Protein AF-A0A645INM4-F1 (afdb_monomer_lite)

InterPro domains:
  IPR036866 Ribonuclease Z/Hydroxyacylglutathione hydrolase-like [G3DSA:3.60.15.10] (1-57)

pLDDT: mean 92.71, std 6.87, range [70.19, 98.44]

Structure (mmCIF, N/CA/C/O backbone):
data_AF-A0A645INM4-F1
#
_entry.id   AF-A0A645INM4-F1
#
loop_
_atom_site.group_PDB
_atom_site.id
_atom_site.type_symbol
_atom_site.label_atom_id
_atom_site.label_alt_id
_atom_site.label_comp_id
_atom_site.label_asym_id
_atom_site.label_entity_id
_atom_site.label_seq_id
_atom_site.pdbx_PDB_ins_code
_atom_site.Cartn_x
_atom_site.Cartn_y
_atom_site.Cartn_z
_atom_site.occupancy
_atom_site.B_iso_or_equiv
_atom_site.auth_seq_id
_atom_site.auth_comp_id
_atom_site.auth_asym_id
_atom_site.auth_atom_id
_atom_site.pdbx_PDB_model_num
ATOM 1 N N . MET A 1 1 ? 1.531 9.935 4.923 1.00 89.81 1 MET A N 1
ATOM 2 C CA . MET A 1 1 ? 1.881 8.699 4.185 1.00 89.81 1 MET A CA 1
ATOM 3 C C . MET A 1 1 ? 1.006 7.519 4.601 1.00 89.81 1 MET A C 1
ATOM 5 O O . MET A 1 1 ? 0.284 7.023 3.746 1.00 89.81 1 MET A O 1
ATOM 9 N N . PHE A 1 2 ? 0.967 7.138 5.888 1.00 96.19 2 PHE A N 1
ATOM 10 C CA . PHE A 1 2 ? 0.131 6.029 6.385 1.00 96.19 2 PHE A CA 1
ATOM 11 C C . PHE A 1 2 ? -1.340 6.085 5.934 1.00 96.19 2 PHE A C 1
ATOM 13 O O . PHE A 1 2 ? -1.827 5.135 5.334 1.00 96.19 2 PHE A O 1
ATOM 20 N N . ALA A 1 3 ? -2.033 7.213 6.142 1.00 96.94 3 ALA A N 1
ATOM 21 C CA . ALA A 1 3 ? -3.449 7.341 5.776 1.00 96.94 3 ALA A CA 1
ATOM 22 C C . ALA A 1 3 ? -3.712 7.072 4.281 1.00 96.94 3 ALA A C 1
ATOM 24 O O . ALA A 1 3 ? -4.658 6.371 3.937 1.00 96.94 3 ALA A O 1
ATOM 25 N N . THR A 1 4 ? -2.848 7.571 3.391 1.00 97.06 4 THR A N 1
ATOM 26 C CA . THR A 1 4 ? -2.921 7.301 1.946 1.00 97.06 4 THR A CA 1
ATOM 27 C C . THR A 1 4 ? -2.738 5.816 1.651 1.00 97.06 4 THR A C 1
ATOM 29 O O . THR A 1 4 ? -3.545 5.227 0.937 1.00 97.06 4 THR A O 1
ATOM 32 N N . MET A 1 5 ? -1.708 5.189 2.224 1.00 95.56 5 MET A N 1
ATOM 33 C CA . MET A 1 5 ? -1.460 3.758 2.042 1.00 95.56 5 MET A CA 1
ATOM 34 C C . MET A 1 5 ? -2.652 2.923 2.521 1.00 95.56 5 MET A C 1
ATOM 36 O O . MET A 1 5 ? -3.164 2.093 1.774 1.00 95.56 5 MET A O 1
ATOM 40 N N . ARG A 1 6 ? -3.150 3.203 3.728 1.00 95.69 6 ARG A N 1
ATOM 41 C CA . ARG A 1 6 ? -4.189 2.412 4.387 1.00 95.69 6 ARG A CA 1
ATOM 42 C C . ARG A 1 6 ? -5.583 2.594 3.794 1.00 95.69 6 ARG A C 1
ATOM 44 O O . ARG A 1 6 ? -6.327 1.617 3.715 1.00 95.69 6 ARG A O 1
ATOM 51 N N . ASN A 1 7 ? -5.943 3.820 3.420 1.00 95.75 7 ASN A N 1
ATOM 52 C CA . ASN A 1 7 ? -7.312 4.157 3.021 1.00 95.75 7 ASN A CA 1
ATOM 53 C C . ASN A 1 7 ? -7.497 4.217 1.504 1.00 95.75 7 ASN A C 1
ATOM 55 O O . ASN A 1 7 ? -8.625 4.114 1.031 1.00 95.75 7 ASN A O 1
ATOM 59 N N . ILE A 1 8 ? -6.413 4.382 0.741 1.00 97.56 8 ILE A N 1
ATOM 60 C CA . ILE A 1 8 ? -6.471 4.496 -0.719 1.00 97.56 8 ILE A CA 1
ATOM 61 C C . ILE A 1 8 ? -5.787 3.286 -1.348 1.00 97.56 8 ILE A C 1
ATOM 63 O O . ILE A 1 8 ? -6.451 2.469 -1.976 1.00 97.56 8 ILE A O 1
ATOM 67 N N . ILE A 1 9 ? -4.477 3.131 -1.140 1.00 96.81 9 ILE A N 1
ATOM 68 C CA . ILE A 1 9 ? -3.668 2.167 -1.900 1.00 96.81 9 ILE A CA 1
ATOM 69 C C . ILE A 1 9 ? -4.050 0.714 -1.591 1.00 96.81 9 ILE A C 1
ATOM 71 O O . ILE A 1 9 ? -4.264 -0.065 -2.513 1.00 96.81 9 ILE A O 1
ATOM 75 N N . VAL A 1 10 ? -4.207 0.339 -0.317 1.00 94.81 10 VAL A N 1
ATOM 76 C CA . VAL A 1 10 ? -4.561 -1.042 0.077 1.00 94.81 10 VAL A CA 1
ATOM 77 C C . VAL A 1 10 ? -5.926 -1.486 -0.474 1.00 94.81 10 VAL A C 1
ATOM 79 O O . VAL A 1 10 ? -6.145 -2.682 -0.668 1.00 94.81 10 VAL A O 1
ATOM 82 N N . ASN A 1 11 ? -6.820 -0.546 -0.787 1.00 96.31 11 ASN A N 1
ATOM 83 C CA . ASN A 1 11 ? -8.155 -0.840 -1.311 1.00 96.31 11 ASN A CA 1
ATOM 84 C C . ASN A 1 11 ? -8.190 -1.014 -2.839 1.00 96.31 11 ASN A C 1
ATOM 86 O O . ASN A 1 11 ? -9.222 -1.403 -3.383 1.00 96.31 11 ASN A O 1
ATOM 90 N N . LEU A 1 12 ? -7.087 -0.744 -3.542 1.00 98.06 12 LEU A N 1
ATOM 91 C CA . LEU A 1 12 ? -7.002 -0.962 -4.985 1.00 98.06 12 LEU A CA 1
ATOM 92 C C . LEU A 1 12 ? -6.865 -2.462 -5.322 1.00 98.06 12 LEU A C 1
ATOM 94 O O . LEU A 1 12 ? -6.364 -3.224 -4.490 1.00 98.06 12 LEU A O 1
ATOM 98 N N . PRO A 1 13 ? -7.275 -2.913 -6.524 1.00 98.44 13 PRO A N 1
ATOM 99 C CA . PRO A 1 13 ? -7.177 -4.316 -6.924 1.00 98.44 13 PRO A CA 1
ATOM 100 C C . PRO A 1 13 ? -5.750 -4.878 -6.879 1.00 98.44 13 PRO A C 1
ATOM 102 O O . PRO A 1 13 ? -4.791 -4.217 -7.272 1.00 98.44 13 PRO A O 1
ATOM 105 N N . ASP A 1 14 ? -5.626 -6.138 -6.465 1.00 98.38 14 ASP A N 1
ATOM 106 C CA . ASP A 1 14 ? -4.337 -6.835 -6.341 1.00 98.38 14 ASP A CA 1
ATOM 107 C C . ASP A 1 14 ? -3.614 -7.030 -7.681 1.00 98.38 14 ASP A C 1
ATOM 109 O O . ASP A 1 14 ? -2.390 -7.142 -7.702 1.00 98.38 14 ASP A O 1
ATOM 113 N N . SER A 1 15 ? -4.363 -7.058 -8.788 1.00 98.19 15 SER A N 1
ATOM 114 C CA . SER A 1 15 ? -3.842 -7.240 -10.146 1.00 98.19 15 SER A CA 1
ATOM 115 C C . SER A 1 15 ? -3.186 -5.990 -10.738 1.00 98.19 15 SER A C 1
ATOM 117 O O . SER A 1 15 ? -2.695 -6.055 -11.860 1.00 98.19 15 SER A O 1
ATOM 119 N N . LEU A 1 16 ? -3.234 -4.841 -10.055 1.00 98.19 16 LEU A N 1
ATOM 120 C CA . LEU A 1 16 ? -2.584 -3.625 -10.540 1.00 98.19 16 LEU A CA 1
ATOM 121 C C . LEU A 1 16 ? -1.068 -3.712 -10.370 1.00 98.19 16 LEU A C 1
ATOM 123 O O . LEU A 1 16 ? -0.590 -4.092 -9.307 1.00 98.19 16 LEU A O 1
ATOM 127 N N . GLU A 1 17 ? -0.322 -3.287 -11.384 1.00 96.38 17 GLU A N 1
ATOM 128 C CA . GLU A 1 17 ? 1.138 -3.166 -11.323 1.00 96.38 17 GLU A CA 1
ATOM 129 C C . GLU A 1 17 ? 1.560 -1.884 -10.594 1.00 96.38 17 GLU A C 1
ATOM 131 O O . GLU A 1 17 ? 1.004 -0.806 -10.825 1.00 96.38 17 GLU A O 1
ATOM 136 N N . VAL A 1 18 ? 2.568 -1.991 -9.726 1.00 94.12 18 VAL A N 1
ATOM 137 C CA . VAL A 1 18 ? 3.152 -0.854 -9.007 1.00 94.12 18 VAL A CA 1
ATOM 138 C C . VAL A 1 18 ? 4.456 -0.441 -9.677 1.00 94.12 18 VAL A C 1
ATOM 140 O O . VAL A 1 18 ? 5.441 -1.172 -9.627 1.00 94.12 18 VAL A O 1
ATOM 143 N N . TYR A 1 19 ? 4.482 0.769 -10.234 1.00 93.19 19 TYR A N 1
ATOM 144 C CA . TYR A 1 19 ? 5.684 1.397 -10.785 1.00 93.19 19 TYR A CA 1
ATOM 145 C C . TYR A 1 19 ? 6.137 2.532 -9.862 1.00 93.19 19 TYR A C 1
ATOM 147 O O . TYR A 1 19 ? 5.429 3.528 -9.699 1.00 93.19 19 TYR A O 1
ATOM 155 N N . SER A 1 20 ? 7.302 2.388 -9.227 1.00 88.50 20 SER A N 1
ATOM 156 C CA . SER A 1 20 ? 7.846 3.410 -8.328 1.00 88.50 20 SER A CA 1
ATOM 157 C C . SER A 1 20 ? 8.562 4.524 -9.095 1.00 88.50 20 SER A C 1
ATOM 159 O O . SER A 1 20 ? 9.170 4.301 -10.137 1.00 88.50 20 SER A O 1
ATOM 161 N N . GLY A 1 21 ? 8.549 5.742 -8.543 1.00 88.62 21 GLY A N 1
ATOM 162 C CA . GLY A 1 21 ? 9.286 6.877 -9.124 1.00 88.62 21 GLY A CA 1
ATOM 163 C C . GLY A 1 21 ? 10.813 6.750 -9.032 1.00 88.62 21 GLY A C 1
ATOM 164 O O . GLY A 1 21 ? 11.531 7.507 -9.674 1.00 88.62 21 GLY A O 1
ATOM 165 N N . HIS A 1 22 ? 11.306 5.796 -8.240 1.00 85.44 22 HIS A N 1
ATOM 166 C CA . HIS A 1 22 ? 12.723 5.487 -8.064 1.00 85.44 22 HIS A CA 1
ATOM 167 C C . HIS A 1 22 ? 12.899 3.967 -7.937 1.00 85.44 22 HIS A C 1
ATOM 169 O O . HIS A 1 22 ? 12.042 3.300 -7.352 1.00 85.44 22 HIS A O 1
ATOM 175 N N . ASN A 1 23 ? 14.002 3.413 -8.448 1.00 72.81 23 ASN A N 1
ATOM 176 C CA . ASN A 1 23 ? 14.266 1.973 -8.406 1.00 72.81 23 ASN A CA 1
ATOM 177 C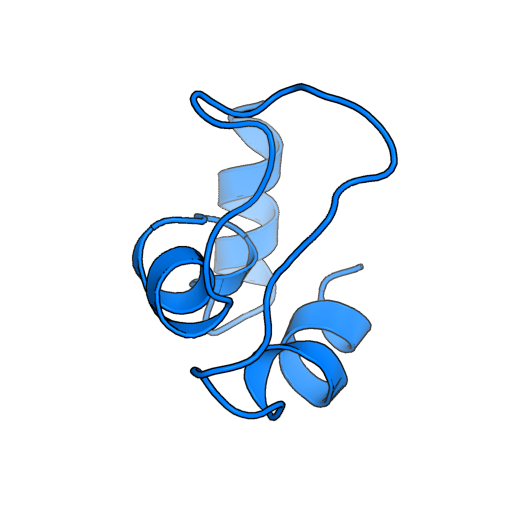 C . ASN A 1 23 ? 15.039 1.576 -7.134 1.00 72.81 23 ASN A C 1
ATOM 179 O O . ASN A 1 23 ? 16.261 1.459 -7.157 1.00 72.81 23 ASN A O 1
ATOM 183 N N . TYR A 1 24 ? 14.316 1.410 -6.024 1.00 70.19 24 TYR A N 1
ATOM 184 C CA . TYR A 1 24 ? 14.867 0.943 -4.740 1.00 70.19 24 TYR A CA 1
ATOM 185 C C . TYR A 1 24 ? 14.490 -0.510 -4.408 1.00 70.19 24 TYR A C 1
ATOM 187 O O . TYR A 1 24 ? 14.866 -1.023 -3.357 1.00 70.19 24 TYR A O 1
ATOM 195 N N . GLY A 1 25 ? 13.708 -1.162 -5.271 1.00 71.19 25 GLY A N 1
ATOM 196 C CA . GLY A 1 25 ? 13.261 -2.539 -5.086 1.00 71.19 25 GLY A CA 1
ATOM 197 C C . GLY A 1 25 ? 14.219 -3.552 -5.706 1.00 71.19 25 GLY A C 1
ATOM 198 O O . GLY A 1 25 ? 15.072 -3.217 -6.522 1.00 71.19 25 GLY A O 1
ATOM 199 N N . HIS A 1 26 ? 14.039 -4.826 -5.354 1.00 83.00 26 HIS A N 1
ATOM 200 C CA . HIS A 1 26 ? 14.728 -5.933 -6.028 1.00 83.00 26 HIS A CA 1
ATOM 201 C C . HIS A 1 26 ? 14.322 -6.059 -7.510 1.00 83.00 26 HIS A C 1
ATOM 203 O O . HIS A 1 26 ? 15.099 -6.538 -8.334 1.00 83.00 26 HIS A O 1
ATOM 209 N N . VAL A 1 27 ? 13.111 -5.602 -7.842 1.00 89.88 27 VAL A N 1
ATOM 210 C CA . VAL A 1 27 ? 12.533 -5.571 -9.189 1.00 89.88 27 VAL A CA 1
ATOM 211 C C . VAL A 1 27 ? 11.996 -4.165 -9.498 1.00 89.88 27 VAL A C 1
ATOM 213 O O . VAL A 1 27 ? 11.615 -3.449 -8.569 1.00 89.88 27 VAL A O 1
ATOM 216 N N . PRO A 1 28 ? 11.946 -3.754 -10.781 1.00 90.00 28 PRO A N 1
ATOM 217 C CA . PRO A 1 28 ? 11.513 -2.407 -11.170 1.00 90.00 28 PRO A CA 1
ATOM 218 C C . PRO A 1 28 ? 10.002 -2.160 -11.016 1.00 90.00 28 PRO A C 1
ATOM 220 O O . PRO A 1 28 ? 9.579 -1.008 -10.956 1.00 90.00 28 PRO A O 1
ATOM 223 N N . HIS A 1 29 ? 9.192 -3.220 -10.986 1.00 93.38 29 HIS A N 1
ATOM 224 C CA . HIS A 1 29 ? 7.756 -3.180 -10.716 1.00 93.38 29 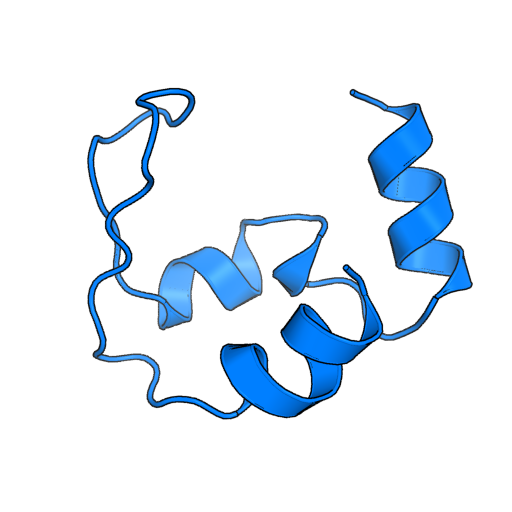HIS A CA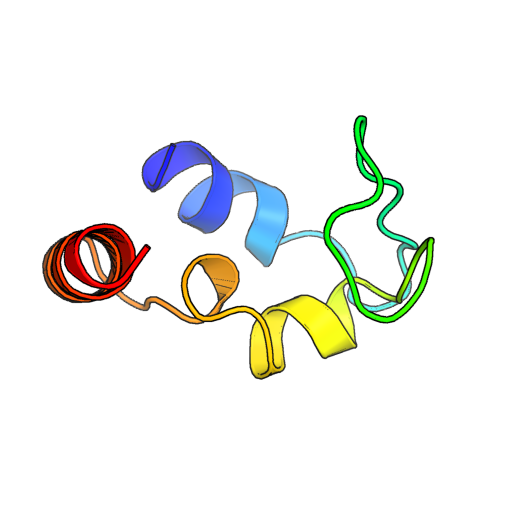 1
ATOM 225 C C . HIS A 1 29 ? 7.281 -4.545 -10.209 1.00 93.38 29 HIS A C 1
ATOM 227 O O . HIS A 1 29 ? 7.947 -5.559 -10.428 1.00 93.38 29 HIS A O 1
ATOM 233 N N . GLU A 1 30 ? 6.140 -4.565 -9.528 1.00 93.69 30 GLU A N 1
ATOM 234 C CA . GLU A 1 30 ? 5.508 -5.792 -9.042 1.00 93.69 30 GLU A CA 1
ATOM 235 C C . GLU A 1 30 ? 3.996 -5.571 -8.843 1.00 93.69 30 GLU A C 1
ATOM 237 O O . GLU A 1 30 ? 3.587 -4.443 -8.531 1.00 93.69 30 GLU A O 1
ATOM 242 N N . PRO A 1 31 ? 3.149 -6.616 -8.949 1.00 96.88 31 PRO A N 1
ATOM 243 C CA . PRO A 1 31 ? 1.742 -6.509 -8.594 1.00 96.88 31 PRO A CA 1
ATOM 244 C C . PRO A 1 31 ? 1.521 -6.002 -7.166 1.00 96.88 31 PRO A C 1
ATOM 246 O O . PRO A 1 31 ? 2.144 -6.457 -6.200 1.00 96.88 31 PRO A O 1
ATOM 249 N N . LEU A 1 32 ? 0.535 -5.122 -7.007 1.00 97.06 32 LEU A N 1
ATOM 250 C CA . LEU A 1 32 ? 0.152 -4.540 -5.729 1.00 97.06 32 LEU A CA 1
ATOM 251 C C . LEU A 1 32 ? -0.241 -5.619 -4.714 1.00 97.06 32 LEU A C 1
ATOM 253 O O . LEU A 1 32 ? 0.053 -5.480 -3.529 1.00 97.06 32 LEU A O 1
ATOM 257 N N . GLY A 1 33 ? -0.858 -6.715 -5.163 1.00 97.75 33 GLY A N 1
ATOM 258 C CA . GLY A 1 33 ? -1.195 -7.848 -4.302 1.00 97.75 33 GLY A CA 1
ATOM 259 C C . GLY A 1 33 ? 0.018 -8.511 -3.640 1.00 97.75 33 GLY A C 1
ATOM 260 O O . GLY A 1 33 ? -0.097 -8.990 -2.511 1.00 97.75 33 GLY A O 1
ATOM 261 N N . ILE A 1 34 ? 1.185 -8.521 -4.298 1.00 96.06 34 ILE A N 1
ATOM 262 C CA . ILE A 1 34 ? 2.429 -8.989 -3.672 1.00 96.06 34 ILE A CA 1
ATOM 263 C C . ILE A 1 34 ? 2.935 -7.935 -2.690 1.00 96.06 34 ILE A C 1
ATOM 265 O O . ILE A 1 34 ? 3.177 -8.258 -1.529 1.00 96.06 34 ILE A O 1
ATOM 269 N N . GLN A 1 35 ? 2.968 -6.667 -3.103 1.00 94.88 35 GLN A N 1
ATOM 270 C CA . GLN A 1 35 ? 3.408 -5.557 -2.255 1.00 94.88 35 GLN A CA 1
ATOM 271 C C . GLN A 1 35 ? 2.592 -5.438 -0.959 1.00 94.88 35 GLN A C 1
ATOM 273 O O . GLN A 1 35 ? 3.167 -5.238 0.102 1.00 94.88 35 GLN A O 1
ATOM 278 N N . LYS A 1 36 ? 1.272 -5.654 -0.974 1.00 96.25 36 LYS A N 1
ATOM 279 C CA . LYS A 1 36 ? 0.451 -5.683 0.255 1.00 96.25 36 LYS A CA 1
ATOM 280 C C . LYS A 1 36 ? 0.908 -6.739 1.272 1.00 96.25 36 LYS A C 1
ATOM 282 O O . LYS A 1 36 ? 0.633 -6.589 2.459 1.00 96.25 36 LYS A O 1
ATOM 287 N N . LYS A 1 37 ? 1.566 -7.810 0.816 1.00 95.69 37 LYS A N 1
ATOM 288 C CA . LYS A 1 37 ? 2.058 -8.914 1.653 1.00 95.69 37 LYS A CA 1
ATOM 289 C C . LYS A 1 37 ? 3.510 -8.712 2.078 1.00 95.69 37 LYS A C 1
ATOM 291 O O . LYS A 1 37 ? 3.860 -9.078 3.195 1.00 95.69 37 LYS A O 1
ATOM 296 N N . THR A 1 38 ? 4.344 -8.178 1.188 1.00 93.62 38 THR A N 1
ATOM 297 C CA . THR A 1 38 ? 5.804 -8.132 1.360 1.00 93.62 38 THR A CA 1
ATOM 298 C C . THR A 1 38 ? 6.329 -6.759 1.771 1.00 93.62 38 THR A C 1
ATOM 300 O O . THR A 1 38 ? 7.348 -6.684 2.450 1.00 93.62 38 THR A O 1
ATOM 303 N N . ASN A 1 39 ? 5.647 -5.670 1.404 1.00 92.38 39 ASN A N 1
ATOM 304 C CA . ASN A 1 39 ? 6.055 -4.312 1.748 1.00 92.38 39 ASN A CA 1
ATOM 305 C C . ASN A 1 39 ? 5.647 -3.999 3.201 1.00 92.38 39 ASN A C 1
ATOM 307 O O . ASN A 1 39 ? 4.446 -3.927 3.491 1.00 92.38 39 ASN A O 1
ATOM 311 N N . PRO A 1 40 ? 6.607 -3.770 4.118 1.00 93.44 40 PRO A N 1
ATOM 312 C CA . PRO A 1 40 ? 6.323 -3.621 5.547 1.00 93.44 40 PRO A CA 1
ATOM 313 C C . PRO A 1 40 ? 5.414 -2.422 5.851 1.00 93.44 40 PRO A C 1
ATOM 315 O O . PRO A 1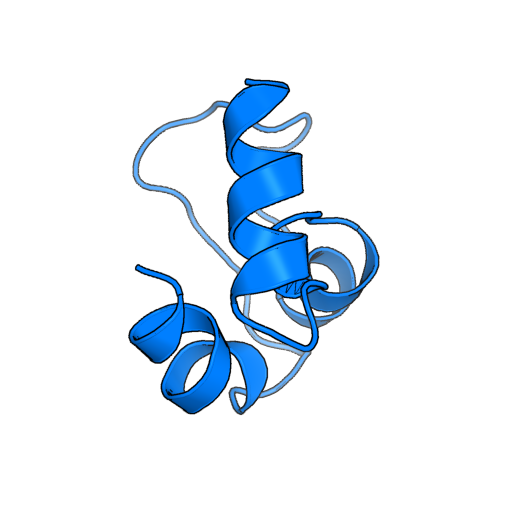 40 ? 4.625 -2.462 6.796 1.00 93.44 40 PRO A O 1
ATOM 318 N N . TYR A 1 41 ? 5.454 -1.387 5.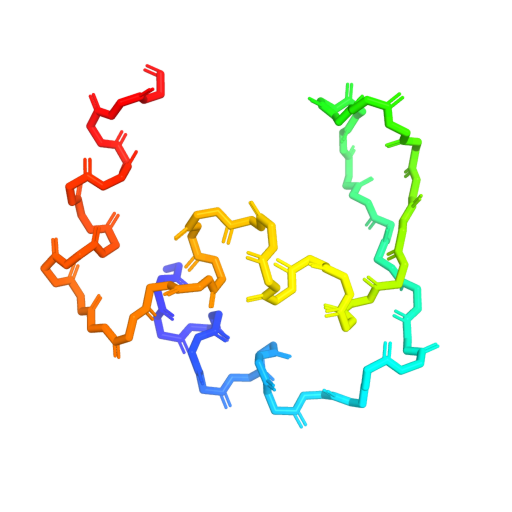009 1.00 93.81 41 TYR A N 1
ATOM 319 C CA . TYR A 1 41 ? 4.652 -0.177 5.162 1.00 93.81 41 TYR A CA 1
ATOM 320 C C . TYR A 1 41 ? 3.208 -0.364 4.685 1.00 93.81 41 TYR A C 1
ATOM 322 O O . TYR A 1 41 ? 2.284 0.136 5.325 1.00 93.81 41 TYR A O 1
ATOM 330 N N . LEU A 1 42 ? 2.992 -1.098 3.587 1.00 94.62 42 LEU A N 1
ATOM 331 C CA . LEU A 1 42 ? 1.642 -1.428 3.104 1.00 94.62 42 LEU A CA 1
ATOM 332 C C . LEU A 1 42 ? 0.976 -2.515 3.958 1.00 94.62 42 LEU A C 1
ATOM 334 O O . LEU A 1 42 ? -0.244 -2.502 4.109 1.00 94.62 42 LEU A O 1
ATOM 338 N N . ALA A 1 43 ? 1.766 -3.414 4.551 1.00 94.69 43 ALA A N 1
ATOM 339 C CA . ALA A 1 43 ? 1.308 -4.462 5.463 1.00 94.69 43 ALA A CA 1
ATOM 340 C C . ALA A 1 43 ? 1.099 -3.974 6.917 1.00 94.69 43 ALA A C 1
ATOM 342 O O . ALA A 1 43 ? 0.812 -4.770 7.825 1.00 94.69 43 ALA A O 1
ATOM 343 N N . ALA A 1 44 ? 1.281 -2.678 7.185 1.00 95.81 44 ALA A N 1
ATOM 344 C CA . ALA A 1 44 ? 1.034 -2.094 8.496 1.00 95.81 44 ALA A CA 1
ATOM 345 C C . ALA A 1 44 ? -0.476 -1.906 8.734 1.00 95.81 44 ALA A C 1
ATOM 347 O O . ALA A 1 44 ? -1.147 -1.159 8.024 1.00 95.81 44 ALA A O 1
ATOM 348 N N . ALA A 1 45 ? -1.018 -2.591 9.746 1.00 93.06 45 ALA A N 1
ATOM 349 C CA . ALA A 1 45 ? -2.450 -2.554 10.057 1.00 93.06 45 ALA A CA 1
ATOM 350 C C . ALA A 1 45 ? -2.887 -1.245 10.742 1.00 93.06 45 ALA A C 1
ATOM 352 O O . ALA A 1 45 ? -4.030 -0.815 10.576 1.00 93.06 45 ALA A O 1
ATOM 353 N N . ASP A 1 46 ? -1.968 -0.616 11.474 1.00 96.31 46 ASP A N 1
ATOM 354 C CA . ASP A 1 46 ? -2.168 0.593 12.265 1.00 96.31 46 ASP A CA 1
ATOM 355 C C . ASP A 1 46 ? -0.955 1.532 12.161 1.00 96.31 46 ASP A C 1
ATOM 357 O O . ASP A 1 46 ? 0.094 1.189 11.600 1.00 96.31 46 ASP A O 1
ATOM 361 N N . PHE A 1 47 ? -1.134 2.750 12.676 1.00 97.38 47 PHE A N 1
ATOM 362 C CA . PHE A 1 47 ? -0.114 3.789 12.613 1.00 97.38 47 PHE A CA 1
ATOM 363 C C . PHE A 1 47 ? 1.121 3.442 13.452 1.00 97.38 47 PHE A C 1
ATOM 365 O O . PHE A 1 47 ? 2.236 3.713 13.016 1.00 97.38 47 PHE A O 1
ATOM 372 N N . ASP A 1 48 ? 0.947 2.783 14.598 1.00 97.25 48 ASP A N 1
ATOM 373 C CA . ASP A 1 48 ? 2.057 2.432 15.487 1.00 97.25 48 ASP A CA 1
ATOM 374 C C . ASP A 1 48 ? 2.999 1.419 14.831 1.00 97.25 48 ASP A C 1
ATOM 376 O O . ASP A 1 48 ? 4.222 1.546 14.913 1.00 97.25 48 ASP A O 1
ATOM 380 N N . LYS A 1 49 ? 2.454 0.403 14.148 1.00 95.81 49 LYS A N 1
ATOM 381 C CA . LYS A 1 49 ? 3.245 -0.545 13.359 1.00 95.81 49 LYS A CA 1
ATOM 382 C C . LYS A 1 49 ? 3.955 0.168 12.220 1.00 95.81 49 LYS A C 1
ATOM 384 O O . LYS A 1 49 ? 5.153 -0.029 12.056 1.00 95.81 49 LYS A O 1
ATOM 389 N N . PHE A 1 50 ? 3.246 1.015 11.479 1.00 96.38 50 PHE A N 1
ATOM 390 C CA . PHE A 1 50 ? 3.840 1.796 10.397 1.00 96.38 50 PHE A CA 1
ATOM 391 C C . PHE A 1 50 ? 5.017 2.655 10.887 1.00 96.38 50 PHE A C 1
ATOM 393 O O . PHE A 1 50 ? 6.071 2.673 10.256 1.00 96.38 50 PHE A O 1
ATOM 400 N N . GLU A 1 51 ? 4.868 3.323 12.034 1.00 96.62 51 GLU A N 1
ATOM 401 C CA . GLU A 1 51 ? 5.924 4.143 12.629 1.00 96.62 51 GLU A CA 1
ATOM 402 C C . GLU A 1 51 ? 7.145 3.308 13.042 1.00 96.62 51 GLU A C 1
ATOM 404 O O . GLU A 1 51 ? 8.279 3.729 12.816 1.00 96.62 51 GLU A O 1
ATOM 409 N N . ARG A 1 52 ? 6.943 2.112 13.612 1.00 96.19 52 ARG A N 1
ATOM 410 C CA . ARG A 1 52 ? 8.056 1.207 13.943 1.00 96.19 52 ARG A CA 1
ATOM 411 C C . ARG A 1 52 ? 8.833 0.773 12.704 1.00 96.19 52 ARG A C 1
ATOM 413 O O . ARG A 1 52 ? 10.056 0.816 12.737 1.00 96.19 52 ARG A O 1
ATOM 420 N N . GLU A 1 53 ? 8.149 0.404 11.622 1.00 94.06 53 GLU A N 1
ATOM 421 C CA . GLU A 1 53 ? 8.819 -0.009 10.380 1.00 94.06 53 GLU A CA 1
ATOM 422 C C . GLU A 1 53 ? 9.618 1.138 9.746 1.00 94.06 53 GLU A C 1
ATOM 424 O O . GLU A 1 53 ? 10.685 0.913 9.182 1.00 94.06 53 GLU A O 1
ATOM 429 N N . LEU A 1 54 ? 9.144 2.385 9.858 1.00 91.56 54 LEU A N 1
ATOM 430 C CA . LEU A 1 54 ? 9.879 3.554 9.357 1.00 91.56 54 LEU A CA 1
ATOM 431 C C . LEU A 1 54 ? 11.189 3.817 10.108 1.00 91.56 54 LEU A C 1
ATOM 433 O O . LEU A 1 54 ? 12.105 4.398 9.535 1.00 91.56 54 LEU A O 1
ATOM 437 N N . LYS A 1 55 ? 11.29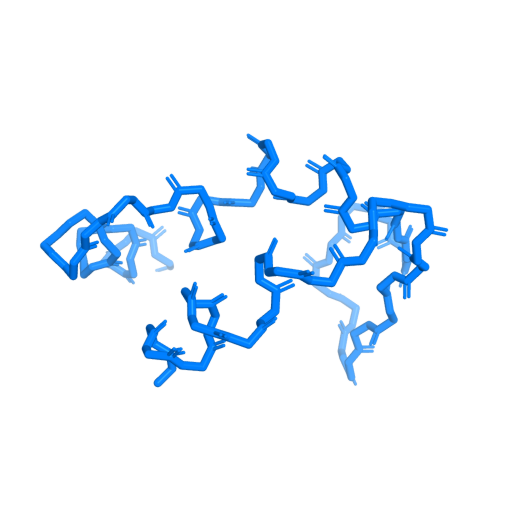3 3.406 11.375 1.00 90.94 55 LYS A N 1
ATOM 438 C CA . LYS A 1 55 ? 12.523 3.553 12.170 1.00 90.94 55 LYS A CA 1
ATOM 439 C C . LYS A 1 55 ? 13.610 2.543 11.773 1.00 90.94 55 LYS A C 1
ATOM 441 O O . LYS A 1 55 ? 14.739 2.688 12.227 1.00 90.94 55 LYS A O 1
ATOM 446 N N . ASN A 1 56 ? 13.274 1.560 10.934 1.00 79.12 56 ASN A N 1
ATOM 447 C CA . ASN A 1 56 ? 14.176 0.510 10.451 1.00 79.12 56 ASN A CA 1
ATOM 448 C C . ASN A 1 56 ? 14.698 0.766 9.018 1.00 79.12 56 ASN A C 1
ATOM 450 O O . ASN A 1 56 ? 15.190 -0.169 8.386 1.00 79.12 56 ASN A O 1
ATOM 454 N N . LEU A 1 57 ? 14.533 1.990 8.496 1.00 72.69 57 LEU A N 1
ATOM 455 C CA . LEU A 1 57 ? 15.006 2.426 7.173 1.00 72.69 57 LEU A CA 1
ATOM 456 C C . LEU A 1 57 ? 16.494 2.786 7.151 1.00 72.69 57 LEU A C 1
ATOM 458 O O . LEU A 1 57 ? 16.965 3.410 8.128 1.00 72.69 57 LEU A O 1
#

Radius of gyration: 11.27 Å; chains: 1; bounding box: 23×18×27 Å

Sequence (57 aa):
MFATMRNIIVNLPDSLEVYSGHNYGHVPHEPLGIQKKTNPYLAAADFDKFERELKNL

Organism: NCBI:txid1076179

Secondary structure (DSSP, 8-state):
-HHHHHHTGGGS-TT-EEE-SS--SSSSEEEHHHHHHH-TTTT-SSHHHHHHHHTT-

Foldseek 3Di:
DLCCLAVPLLPDDQQDKDADPDPPDPDRIDGSVVCCVPVQCSVDPDPVSNVVVVVVD